Protein AF-A0A661TID9-F1 (afdb_monomer_lite)

Secondary structure (DSSP, 8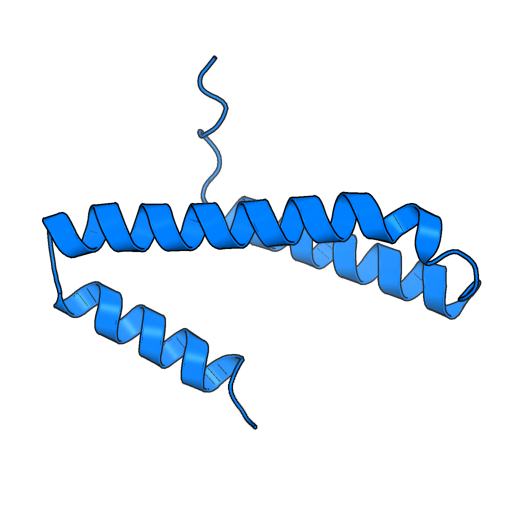-state):
-----S-HHHHHHHHHHHHHHHHHHHHH-GGGTHHHHHHHHHHHHHHHHHHHHHHHHHHTT-HHHHHHHHHHHHHHH---

Structure (mmCIF, N/CA/C/O backbone):
data_AF-A0A661TID9-F1
#
_entry.id   AF-A0A661TID9-F1
#
loop_
_atom_site.group_PDB
_atom_site.id
_atom_site.type_symbol
_atom_site.label_atom_id
_atom_site.label_alt_id
_atom_site.label_comp_id
_atom_site.label_asym_id
_atom_site.label_entity_id
_atom_site.label_seq_id
_atom_site.pdbx_PDB_ins_code
_atom_site.Cartn_x
_atom_site.Cartn_y
_atom_site.Cartn_z
_atom_site.occupancy
_atom_site.B_iso_or_equiv
_atom_site.auth_seq_id
_atom_site.auth_comp_id
_atom_site.auth_asym_id
_atom_site.auth_atom_id
_atom_site.pdbx_PDB_model_num
ATOM 1 N N . MET A 1 1 ? -10.249 7.584 -21.419 1.00 31.45 1 MET A N 1
ATOM 2 C CA . MET A 1 1 ? -9.922 8.391 -20.225 1.00 31.45 1 MET A CA 1
ATOM 3 C C . MET A 1 1 ? -8.529 7.994 -19.779 1.00 31.45 1 MET A C 1
ATOM 5 O O . MET A 1 1 ? -8.355 6.876 -19.319 1.00 31.45 1 MET A O 1
ATOM 9 N N . ASP A 1 2 ? -7.545 8.868 -19.978 1.00 38.31 2 ASP A N 1
ATOM 10 C CA . ASP A 1 2 ? -6.178 8.665 -19.488 1.00 38.31 2 ASP A CA 1
ATOM 11 C C . ASP A 1 2 ? -6.123 8.947 -17.984 1.00 38.31 2 ASP A C 1
ATOM 13 O O . ASP A 1 2 ? -6.082 10.101 -17.561 1.00 38.31 2 ASP A O 1
ATOM 17 N N . ILE A 1 3 ? -6.154 7.889 -17.173 1.00 46.06 3 ILE A N 1
ATOM 18 C CA . ILE A 1 3 ? -6.094 7.986 -15.703 1.00 46.06 3 ILE A CA 1
ATOM 19 C C . ILE A 1 3 ? -4.630 8.087 -15.211 1.00 46.06 3 ILE A C 1
ATOM 21 O O . ILE A 1 3 ? -4.365 8.501 -14.086 1.00 46.06 3 ILE A O 1
ATOM 25 N N . PHE A 1 4 ? -3.641 7.822 -16.070 1.00 46.69 4 PHE A N 1
ATOM 26 C CA . PHE A 1 4 ? -2.238 7.652 -15.672 1.00 46.69 4 PHE A CA 1
ATOM 27 C C . PHE A 1 4 ? -1.339 8.868 -15.958 1.00 46.69 4 PHE A C 1
ATOM 29 O O . PHE A 1 4 ? -0.304 8.756 -16.611 1.00 46.69 4 PHE A O 1
ATOM 36 N N . LYS A 1 5 ? -1.696 10.045 -15.425 1.00 43.44 5 LYS A N 1
ATOM 37 C CA . LYS A 1 5 ? -0.804 11.230 -15.376 1.00 43.44 5 LYS A CA 1
ATOM 38 C C . LYS A 1 5 ? -0.231 11.518 -13.978 1.00 43.44 5 LYS A C 1
ATOM 40 O O . LYS A 1 5 ? 0.183 12.639 -13.694 1.00 43.44 5 LYS A O 1
ATOM 45 N N . GLY A 1 6 ? -0.186 10.520 -13.096 1.00 54.34 6 GLY A N 1
ATOM 46 C CA . GLY A 1 6 ? 0.502 10.602 -11.804 1.00 54.34 6 GLY A CA 1
ATOM 47 C C . GLY A 1 6 ? 1.859 9.903 -11.854 1.00 54.34 6 GLY A C 1
ATOM 48 O O . GLY A 1 6 ? 1.944 8.745 -12.247 1.00 54.34 6 GLY A O 1
ATOM 49 N N . ASN A 1 7 ? 2.933 10.584 -11.443 1.00 65.81 7 ASN A N 1
ATOM 50 C CA . ASN A 1 7 ? 4.231 9.951 -11.192 1.00 65.81 7 ASN A CA 1
ATOM 51 C C . ASN A 1 7 ? 4.024 8.783 -10.202 1.00 65.81 7 ASN A C 1
ATOM 53 O O . ASN A 1 7 ? 3.490 9.019 -9.121 1.00 65.81 7 ASN A O 1
ATOM 57 N N . LEU A 1 8 ? 4.451 7.556 -10.526 1.00 65.25 8 LEU A N 1
ATOM 58 C CA . LEU A 1 8 ? 4.350 6.360 -9.668 1.00 65.25 8 LEU A CA 1
ATOM 59 C C . LEU A 1 8 ? 4.743 6.634 -8.204 1.00 65.25 8 LEU A C 1
ATOM 61 O O . LEU A 1 8 ? 4.112 6.142 -7.271 1.00 65.25 8 LEU A O 1
ATOM 65 N N . PHE A 1 9 ? 5.754 7.480 -7.989 1.00 67.06 9 PHE A N 1
ATOM 66 C CA . PHE A 1 9 ? 6.183 7.893 -6.653 1.00 67.06 9 PHE A CA 1
ATOM 67 C C . PHE A 1 9 ? 5.097 8.640 -5.867 1.00 67.06 9 PHE A C 1
ATOM 69 O O . PHE A 1 9 ? 4.984 8.457 -4.656 1.00 67.06 9 PHE A O 1
ATOM 76 N N . SER A 1 10 ? 4.287 9.459 -6.537 1.00 73.00 10 SER A N 1
ATOM 77 C CA . SER A 1 10 ? 3.169 10.172 -5.913 1.00 73.00 10 SER A CA 1
ATOM 78 C C . SER A 1 10 ? 2.040 9.225 -5.491 1.00 73.00 10 SER A C 1
ATOM 80 O O . SER A 1 10 ? 1.475 9.409 -4.414 1.00 73.00 10 SER A O 1
ATOM 82 N N . GLU A 1 11 ? 1.788 8.160 -6.257 1.00 73.19 11 GLU A N 1
ATOM 83 C CA . GLU A 1 11 ? 0.823 7.116 -5.887 1.00 73.19 11 GLU 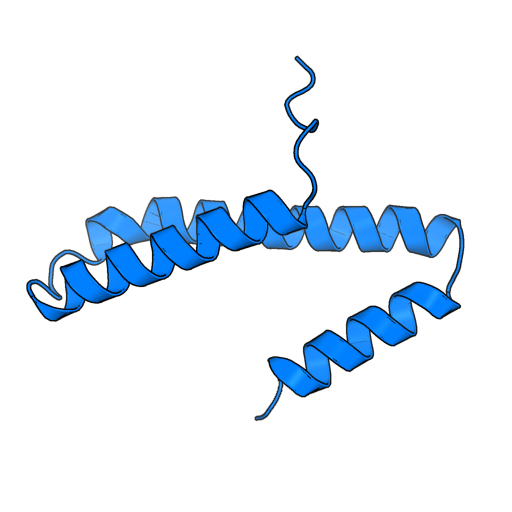A CA 1
ATOM 84 C C . GLU A 1 11 ? 1.332 6.271 -4.711 1.00 73.19 11 GLU A C 1
ATOM 86 O O . GLU A 1 11 ? 0.613 6.065 -3.735 1.00 73.19 11 GLU A O 1
ATOM 91 N N . ILE A 1 12 ? 2.621 5.908 -4.699 1.00 72.88 12 ILE A N 1
ATOM 92 C CA . ILE A 1 12 ? 3.251 5.208 -3.562 1.00 72.88 12 ILE A CA 1
ATOM 93 C C . ILE A 1 12 ? 3.105 6.000 -2.252 1.00 72.88 12 ILE A C 1
ATOM 95 O O . ILE A 1 12 ? 2.849 5.416 -1.195 1.00 72.88 12 ILE A O 1
ATOM 99 N N . VAL A 1 13 ? 3.255 7.328 -2.295 1.00 80.25 13 VAL A N 1
ATOM 100 C CA . VAL A 1 13 ? 3.070 8.186 -1.111 1.00 80.25 13 VAL A CA 1
ATOM 101 C C . VAL A 1 13 ? 1.622 8.155 -0.620 1.00 80.25 13 VAL A C 1
ATOM 103 O O . VAL A 1 13 ? 1.402 8.093 0.593 1.00 80.25 13 VAL A O 1
ATOM 106 N N . LYS A 1 14 ? 0.639 8.159 -1.528 1.00 82.44 14 LYS A N 1
ATOM 107 C CA . LYS A 1 14 ? -0.781 8.047 -1.164 1.00 82.44 14 LYS A CA 1
ATOM 108 C C . LYS A 1 14 ? -1.080 6.702 -0.506 1.00 82.44 14 LYS A C 1
ATOM 110 O O . LYS A 1 14 ? -1.698 6.688 0.556 1.00 82.44 14 LYS A O 1
ATOM 115 N N . TYR A 1 15 ? -0.578 5.597 -1.062 1.00 79.69 15 TYR A N 1
ATOM 116 C CA . TYR A 1 15 ? -0.777 4.269 -0.474 1.00 79.69 15 TYR A CA 1
ATOM 117 C C . TYR A 1 15 ? -0.129 4.134 0.903 1.00 79.69 15 TYR A C 1
ATOM 119 O O . TYR A 1 15 ? -0.737 3.570 1.809 1.00 79.69 15 TYR A O 1
ATOM 127 N N . LYS A 1 16 ? 1.070 4.701 1.099 1.00 82.88 16 LYS A N 1
ATOM 128 C CA . LYS A 1 16 ? 1.710 4.732 2.422 1.00 82.88 16 LYS A CA 1
ATOM 129 C C . LYS A 1 16 ? 0.868 5.470 3.456 1.00 82.88 16 LYS A C 1
ATOM 131 O O . LYS A 1 16 ? 0.630 4.925 4.527 1.00 82.88 16 LYS A O 1
ATOM 136 N N . ARG A 1 17 ? 0.390 6.674 3.122 1.00 87.06 17 ARG A N 1
ATOM 137 C CA . ARG A 1 17 ? -0.479 7.453 4.020 1.00 87.06 17 ARG A CA 1
ATOM 138 C C . ARG A 1 17 ? -1.748 6.685 4.367 1.00 87.06 17 ARG A C 1
ATOM 140 O O . ARG A 1 17 ? -2.106 6.593 5.533 1.00 87.06 17 ARG A O 1
ATOM 147 N N . TRP A 1 18 ? -2.375 6.079 3.365 1.00 86.81 18 TRP A N 1
ATOM 148 C CA . TRP A 1 18 ? -3.571 5.277 3.575 1.00 86.81 18 TRP A CA 1
ATOM 149 C C . TRP A 1 18 ? -3.314 4.063 4.485 1.00 86.81 18 TRP A C 1
ATOM 151 O O . TRP A 1 18 ? -4.094 3.810 5.399 1.00 86.81 18 TRP A O 1
ATOM 161 N N . GLY A 1 19 ? -2.190 3.362 4.309 1.00 86.69 19 GLY A N 1
ATOM 162 C CA . GLY A 1 19 ? -1.779 2.274 5.201 1.00 86.69 19 GLY A CA 1
ATOM 163 C C . GLY A 1 19 ? -1.546 2.732 6.645 1.00 86.69 19 GLY A C 1
ATOM 164 O O . GLY A 1 19 ? -1.969 2.049 7.580 1.00 86.69 19 GLY A O 1
ATOM 165 N N . ASP A 1 20 ? -0.936 3.904 6.841 1.00 89.94 20 ASP A N 1
ATOM 166 C CA . ASP A 1 20 ? -0.755 4.496 8.172 1.00 89.94 20 ASP A CA 1
ATOM 167 C C . ASP A 1 20 ? -2.102 4.833 8.834 1.00 89.94 20 ASP A C 1
ATOM 169 O O . ASP A 1 20 ? -2.278 4.614 10.036 1.00 89.94 20 ASP A O 1
ATOM 173 N N . ASP A 1 21 ? -3.072 5.319 8.059 1.00 88.25 21 ASP A N 1
ATOM 174 C CA . ASP A 1 21 ? -4.413 5.649 8.549 1.00 88.25 21 ASP A CA 1
ATOM 175 C C . ASP A 1 21 ? -5.224 4.396 8.911 1.00 88.25 21 ASP A C 1
ATOM 177 O O . ASP A 1 21 ? -5.863 4.360 9.969 1.00 88.25 21 ASP A O 1
ATOM 181 N N . ILE A 1 22 ? -5.136 3.331 8.104 1.00 88.00 22 ILE A N 1
ATOM 182 C CA . ILE A 1 22 ? -5.703 2.019 8.451 1.00 88.00 22 ILE A CA 1
ATOM 183 C C . ILE A 1 22 ? -5.084 1.520 9.754 1.00 88.00 22 ILE A C 1
ATOM 185 O O . ILE A 1 22 ? -5.804 1.149 10.678 1.00 88.00 22 ILE A O 1
ATOM 189 N N . LYS A 1 23 ? -3.752 1.563 9.869 1.00 89.19 23 LYS A N 1
ATOM 190 C CA . LYS A 1 23 ? -3.041 1.082 11.057 1.00 89.19 23 LYS A CA 1
ATOM 191 C C . LYS A 1 23 ? -3.459 1.836 12.319 1.00 89.19 23 LYS A C 1
ATOM 193 O O . LYS A 1 23 ? -3.698 1.208 13.346 1.00 89.19 23 LYS A O 1
ATOM 198 N N . LYS A 1 24 ? -3.598 3.165 12.251 1.00 92.00 24 LYS A N 1
ATOM 199 C CA . LYS A 1 24 ? -4.110 3.981 13.369 1.00 92.00 24 LYS A CA 1
ATOM 200 C C . LYS A 1 24 ? -5.548 3.623 13.738 1.00 92.00 24 LYS A C 1
ATO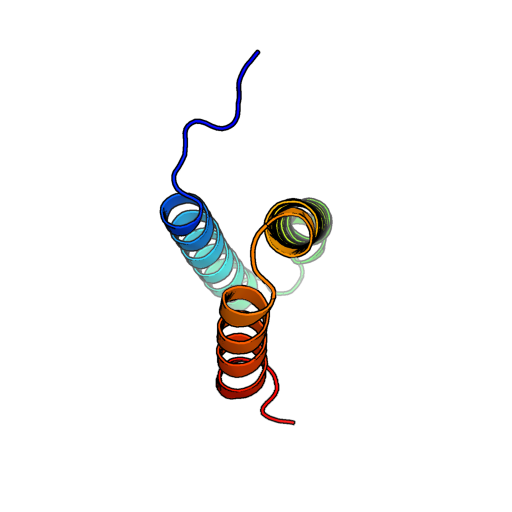M 202 O O . LYS A 1 24 ? -5.889 3.634 14.919 1.00 92.00 24 LYS A O 1
ATOM 207 N N . THR A 1 25 ? -6.381 3.331 12.744 1.00 88.50 25 THR A N 1
ATOM 208 C CA . THR A 1 25 ? -7.793 2.994 12.955 1.00 88.50 25 THR A CA 1
ATOM 209 C C . THR A 1 25 ? -7.938 1.617 13.597 1.00 88.50 25 THR A C 1
ATOM 211 O O . THR A 1 25 ? -8.610 1.489 14.618 1.00 88.50 25 THR A O 1
ATOM 214 N N . LEU A 1 26 ? -7.229 0.615 13.072 1.00 90.44 26 LEU A N 1
ATOM 215 C CA . LEU A 1 26 ? -7.227 -0.754 13.591 1.00 90.44 26 LEU A CA 1
ATOM 216 C C . LEU A 1 26 ? -6.531 -0.883 14.944 1.00 90.44 26 LEU A C 1
ATOM 218 O O . LEU A 1 26 ? -6.904 -1.740 15.732 1.00 90.44 26 LEU A O 1
ATOM 222 N N . PHE A 1 27 ? -5.567 -0.011 15.255 1.00 92.19 27 PHE A N 1
ATOM 223 C CA . PHE A 1 27 ? -4.990 0.051 16.599 1.00 92.19 27 PHE A CA 1
ATOM 224 C C . PHE A 1 27 ? -6.052 0.358 17.665 1.00 92.19 27 PHE A C 1
ATOM 226 O O . PHE A 1 27 ? -5.951 -0.123 18.788 1.00 92.19 27 PHE A O 1
ATOM 233 N N . LYS A 1 28 ? -7.071 1.153 17.314 1.00 92.12 28 LYS A N 1
ATOM 234 C CA . LYS A 1 28 ? -8.187 1.487 18.209 1.00 92.12 28 LYS A CA 1
ATOM 235 C C . LYS A 1 28 ? -9.362 0.513 18.088 1.00 92.12 28 LYS A C 1
ATOM 237 O O . LYS A 1 28 ? -10.045 0.303 19.079 1.00 92.12 28 LYS A O 1
ATOM 242 N N . ASN A 1 29 ? -9.598 -0.047 16.899 1.00 91.69 29 ASN A N 1
ATOM 243 C CA . ASN A 1 29 ? -10.730 -0.933 16.596 1.00 91.69 29 ASN A CA 1
ATOM 244 C C . ASN A 1 29 ? -10.283 -2.084 15.668 1.00 91.69 29 ASN A C 1
ATOM 246 O O . ASN A 1 29 ? -10.454 -1.995 14.446 1.00 91.69 29 ASN A O 1
ATOM 250 N N . PRO A 1 30 ? -9.638 -3.134 16.205 1.00 89.62 30 PRO A N 1
ATOM 251 C CA . PRO A 1 30 ? -9.033 -4.199 15.397 1.00 89.62 30 PRO A CA 1
ATOM 252 C C . PRO A 1 30 ? -10.058 -5.068 14.650 1.00 89.62 30 PRO A C 1
ATOM 254 O O . PRO A 1 30 ? -9.744 -5.630 13.605 1.00 89.62 30 PRO A O 1
ATOM 257 N N . ASP A 1 31 ? -11.291 -5.129 15.145 1.00 93.31 31 ASP A N 1
ATOM 258 C CA . ASP A 1 31 ? -12.449 -5.815 14.562 1.00 93.31 31 ASP A CA 1
ATOM 259 C C . ASP A 1 31 ? -12.939 -5.192 13.242 1.00 93.31 31 ASP A C 1
ATOM 261 O O . ASP A 1 31 ? -13.717 -5.794 12.510 1.00 93.31 31 ASP A O 1
ATOM 265 N N . GLN A 1 32 ? -12.466 -3.994 12.894 1.00 91.75 32 GLN A N 1
ATOM 266 C CA . GLN A 1 32 ? -12.880 -3.297 11.676 1.00 91.75 32 GLN A CA 1
ATOM 267 C C . GLN A 1 32 ? -12.058 -3.668 10.435 1.00 91.75 32 GLN A C 1
ATOM 269 O O . GLN A 1 32 ? -12.229 -3.027 9.396 1.00 91.75 32 GLN A O 1
ATOM 274 N N . TRP A 1 33 ? -11.180 -4.675 10.516 1.00 87.94 33 TRP A N 1
ATOM 275 C CA . TRP A 1 33 ? -10.325 -5.098 9.400 1.00 87.94 33 TRP A CA 1
ATOM 276 C C . TRP A 1 33 ? -11.109 -5.371 8.114 1.00 87.94 33 TRP A C 1
ATOM 278 O O . TRP A 1 33 ? -10.722 -4.889 7.046 1.00 87.94 33 TRP A O 1
ATOM 288 N N . ASP A 1 34 ? -12.254 -6.036 8.231 1.00 91.06 34 ASP A N 1
ATOM 289 C CA . ASP A 1 34 ? -13.092 -6.432 7.097 1.00 91.06 34 ASP A CA 1
ATOM 290 C C . ASP A 1 34 ? -13.526 -5.229 6.240 1.00 91.06 34 ASP A C 1
ATOM 292 O O . ASP A 1 34 ? -13.660 -5.336 5.021 1.00 91.06 34 ASP A O 1
ATOM 296 N N . LYS A 1 35 ? -13.654 -4.038 6.847 1.00 89.31 35 LYS A N 1
ATOM 297 C CA . LYS A 1 35 ? -13.998 -2.790 6.139 1.00 89.31 35 LYS A CA 1
ATOM 298 C C . LYS A 1 35 ? -12.879 -2.294 5.220 1.00 89.31 35 LYS A C 1
ATOM 300 O O . LYS A 1 35 ? -13.141 -1.539 4.285 1.00 89.31 35 LYS A O 1
ATOM 305 N N . PHE A 1 36 ? -11.635 -2.678 5.496 1.00 87.50 36 PHE A N 1
ATOM 306 C CA . PHE A 1 36 ? -10.451 -2.244 4.754 1.00 87.50 36 PHE A CA 1
ATOM 307 C C . PHE A 1 36 ? -9.914 -3.325 3.817 1.00 87.50 36 PHE A C 1
ATOM 309 O O . PHE A 1 36 ? -9.229 -2.990 2.851 1.00 87.50 36 PHE A O 1
ATOM 316 N N . GLN A 1 37 ? -10.249 -4.594 4.065 1.00 85.62 37 GLN A N 1
ATOM 317 C CA . GLN A 1 37 ? -9.688 -5.746 3.364 1.00 85.62 37 GLN A CA 1
ATOM 318 C C . GLN A 1 37 ? -9.864 -5.677 1.840 1.00 85.62 37 GLN A C 1
ATOM 320 O O . GLN A 1 37 ? -8.884 -5.838 1.117 1.00 85.62 37 GLN A O 1
ATOM 325 N N . SER A 1 38 ? -11.076 -5.393 1.342 1.00 85.62 38 SER A N 1
ATOM 326 C CA . SER A 1 38 ? -11.332 -5.319 -0.110 1.00 85.62 38 SER A CA 1
ATOM 327 C C . SER A 1 38 ? -10.449 -4.267 -0.774 1.00 85.62 38 SER A C 1
ATOM 329 O O . SER A 1 38 ? -9.669 -4.573 -1.669 1.00 85.62 38 SER A O 1
ATOM 331 N N . ARG A 1 39 ? -10.491 -3.035 -0.254 1.00 81.56 39 ARG A N 1
ATOM 332 C CA . ARG A 1 39 ? -9.706 -1.921 -0.791 1.00 81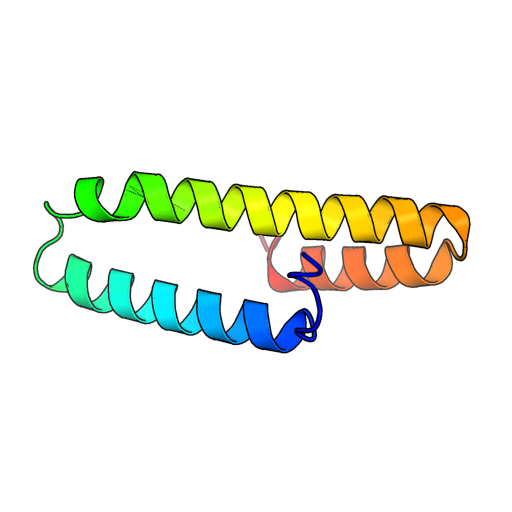.56 39 ARG A CA 1
ATOM 333 C C . ARG A 1 39 ? -8.203 -2.171 -0.674 1.00 81.56 39 ARG A C 1
ATOM 335 O O . ARG A 1 39 ? -7.437 -1.705 -1.509 1.00 81.56 39 ARG A O 1
ATOM 342 N N . PHE A 1 40 ? -7.769 -2.894 0.356 1.00 82.81 40 PHE A N 1
ATOM 343 C CA . PHE A 1 40 ? -6.362 -3.237 0.553 1.00 82.81 40 PHE A CA 1
ATOM 344 C C . PHE A 1 40 ? -5.880 -4.212 -0.513 1.00 82.81 40 PHE A C 1
ATOM 346 O O . PHE A 1 40 ? -4.819 -4.000 -1.101 1.00 82.81 40 PHE A O 1
ATOM 353 N N . ASN A 1 41 ? -6.692 -5.222 -0.814 1.00 82.88 41 ASN A N 1
ATOM 354 C CA . ASN A 1 41 ? -6.412 -6.172 -1.880 1.00 82.88 41 ASN A CA 1
ATOM 355 C C . ASN A 1 41 ? -6.401 -5.495 -3.256 1.00 82.88 41 ASN A C 1
ATOM 357 O O . ASN A 1 41 ? -5.487 -5.750 -4.037 1.00 82.88 41 ASN A O 1
ATOM 361 N N . ASP A 1 42 ? -7.343 -4.586 -3.521 1.00 83.81 42 ASP A N 1
ATOM 362 C CA . ASP A 1 42 ? -7.391 -3.832 -4.780 1.00 83.81 42 ASP A CA 1
ATOM 363 C C . ASP A 1 42 ? -6.118 -3.000 -4.983 1.00 83.81 42 ASP A C 1
ATOM 365 O O . ASP A 1 42 ? -5.494 -3.048 -6.043 1.00 83.81 42 ASP A O 1
ATOM 369 N N . VAL A 1 43 ? -5.678 -2.294 -3.936 1.00 80.19 43 VAL A N 1
ATOM 370 C CA . VAL A 1 43 ? -4.441 -1.500 -3.957 1.00 80.19 43 VAL A CA 1
ATOM 371 C C . VAL A 1 43 ? -3.210 -2.382 -4.173 1.0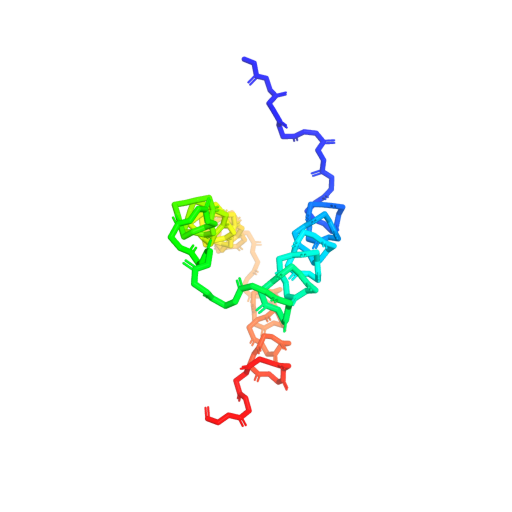0 80.19 43 VAL A C 1
ATOM 373 O O . VAL A 1 43 ? -2.325 -2.026 -4.951 1.00 80.19 43 VAL A O 1
ATOM 376 N N . LEU A 1 44 ? -3.132 -3.539 -3.511 1.00 80.50 44 LEU A N 1
ATOM 377 C CA . LEU A 1 44 ? -2.030 -4.479 -3.725 1.00 80.50 44 LE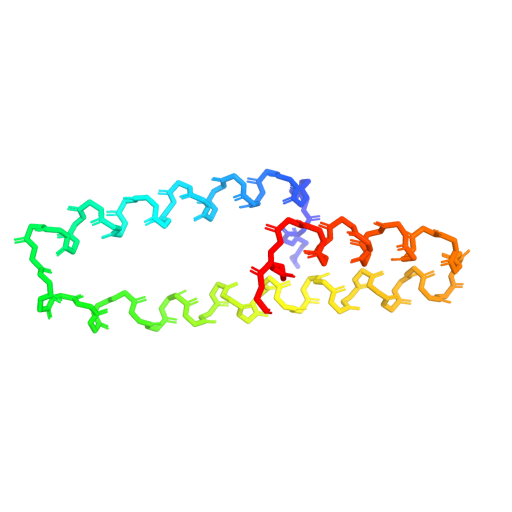U A CA 1
ATOM 378 C C . LEU A 1 44 ? -2.000 -5.007 -5.160 1.00 80.50 44 LEU A C 1
ATOM 380 O O . LEU A 1 44 ? -0.926 -5.077 -5.760 1.00 80.50 44 LEU A O 1
ATOM 384 N N . MET A 1 45 ? -3.164 -5.345 -5.714 1.00 81.44 45 MET A N 1
ATOM 385 C CA . MET A 1 45 ? -3.290 -5.813 -7.089 1.00 81.44 45 MET A CA 1
ATOM 386 C C . MET A 1 45 ? -2.882 -4.723 -8.086 1.00 81.44 45 MET A C 1
ATOM 388 O O . MET A 1 45 ? -2.137 -4.998 -9.024 1.00 81.44 45 MET A O 1
ATOM 392 N N . GLU A 1 46 ? -3.281 -3.474 -7.852 1.00 80.94 46 GLU A N 1
ATOM 393 C CA . GLU A 1 46 ? -2.887 -2.333 -8.680 1.00 80.94 46 GLU A CA 1
ATOM 394 C C . GLU A 1 46 ? -1.371 -2.090 -8.645 1.00 80.94 46 GLU A C 1
ATOM 396 O O . GLU A 1 46 ? -0.740 -1.938 -9.692 1.00 80.94 46 GLU A O 1
ATOM 401 N N . ILE A 1 47 ? -0.754 -2.113 -7.458 1.00 76.25 47 ILE A N 1
ATOM 402 C CA . ILE A 1 47 ? 0.705 -1.998 -7.315 1.00 76.25 47 ILE A CA 1
ATOM 403 C C . ILE A 1 47 ? 1.405 -3.142 -8.056 1.00 76.25 47 ILE A C 1
ATOM 405 O O . ILE A 1 47 ? 2.376 -2.893 -8.771 1.00 76.25 47 ILE A O 1
ATOM 409 N N . SER A 1 48 ? 0.908 -4.374 -7.919 1.00 76.81 48 SER A N 1
ATOM 410 C CA . SER A 1 48 ? 1.457 -5.540 -8.617 1.00 76.81 48 SER A CA 1
ATOM 411 C C . SER A 1 48 ? 1.383 -5.370 -10.135 1.00 76.81 48 SER A C 1
ATOM 413 O O . SER A 1 48 ? 2.386 -5.556 -10.818 1.00 76.81 48 SER A O 1
ATOM 415 N N . ASN A 1 49 ? 0.235 -4.944 -10.664 1.00 80.38 49 ASN A N 1
ATOM 416 C CA . ASN A 1 49 ? 0.053 -4.704 -12.096 1.00 80.38 49 ASN A CA 1
ATOM 417 C C . ASN A 1 49 ? 0.948 -3.568 -12.602 1.00 80.38 49 ASN A C 1
ATOM 419 O O . ASN A 1 49 ? 1.530 -3.672 -13.676 1.00 80.38 49 ASN A O 1
ATOM 423 N N . ASN A 1 50 ? 1.112 -2.498 -11.822 1.00 77.56 50 ASN A N 1
ATOM 424 C CA . ASN A 1 50 ? 2.017 -1.405 -12.168 1.00 77.56 50 ASN A CA 1
ATOM 425 C C . ASN A 1 50 ? 3.480 -1.862 -12.216 1.00 77.56 50 ASN A C 1
ATOM 427 O O . ASN A 1 50 ? 4.215 -1.430 -13.102 1.00 77.56 50 ASN A O 1
ATOM 431 N N . ILE A 1 51 ? 3.900 -2.744 -11.302 1.00 75.31 51 ILE A N 1
ATOM 432 C CA . ILE A 1 51 ? 5.234 -3.354 -11.341 1.00 75.31 51 ILE A CA 1
ATOM 433 C C . ILE A 1 51 ? 5.370 -4.224 -12.589 1.00 75.31 51 ILE A C 1
ATOM 435 O O . ILE A 1 51 ? 6.300 -3.996 -13.349 1.00 75.31 51 ILE A O 1
ATOM 439 N N . LEU A 1 52 ? 4.434 -5.140 -12.850 1.00 77.06 52 LEU A N 1
ATOM 440 C CA . LEU A 1 52 ? 4.480 -6.015 -14.029 1.00 77.06 52 LEU A CA 1
ATOM 441 C C . LEU A 1 52 ? 4.516 -5.216 -15.338 1.00 77.06 52 LEU A C 1
ATOM 443 O O . LEU A 1 52 ? 5.346 -5.484 -16.195 1.00 77.06 52 LEU A O 1
ATOM 447 N N . ASN A 1 53 ? 3.700 -4.168 -15.458 1.00 77.31 53 ASN A N 1
ATOM 448 C CA . ASN A 1 53 ? 3.695 -3.285 -16.626 1.00 77.31 53 ASN A CA 1
ATOM 449 C C . ASN A 1 53 ? 5.017 -2.521 -16.796 1.00 77.31 53 ASN A C 1
ATOM 451 O O . ASN A 1 53 ? 5.429 -2.231 -17.920 1.00 77.31 53 ASN A O 1
ATOM 455 N N . LEU A 1 54 ? 5.673 -2.145 -15.693 1.00 70.00 54 LEU A N 1
ATOM 456 C CA . LEU A 1 54 ? 7.014 -1.561 -15.739 1.00 70.00 54 LEU A CA 1
ATOM 457 C C . LEU A 1 54 ? 8.046 -2.604 -16.150 1.00 70.00 54 LEU A C 1
ATOM 459 O O . LEU A 1 54 ? 8.894 -2.291 -16.978 1.00 70.00 54 LEU A O 1
ATOM 463 N N . GLU A 1 55 ? 7.965 -3.820 -15.609 1.00 64.00 55 GLU A N 1
ATOM 464 C CA . GLU A 1 55 ? 8.836 -4.926 -15.990 1.00 64.00 55 GLU A CA 1
ATOM 465 C C . GLU A 1 55 ? 8.679 -5.234 -17.484 1.00 64.00 55 GLU A C 1
ATOM 467 O O . GLU A 1 55 ? 9.681 -5.211 -18.181 1.00 64.00 55 GLU A O 1
ATOM 472 N N . GLU A 1 56 ? 7.468 -5.396 -18.022 1.00 68.81 56 GLU A N 1
ATOM 473 C CA . GLU A 1 56 ? 7.234 -5.637 -19.457 1.00 68.81 56 GLU A CA 1
ATOM 474 C C . GLU A 1 56 ? 7.759 -4.500 -20.343 1.00 68.81 56 GLU A C 1
ATOM 476 O O . GLU A 1 56 ? 8.491 -4.742 -21.307 1.00 68.81 56 GLU A O 1
ATOM 481 N N . LYS A 1 57 ? 7.452 -3.241 -19.996 1.00 65.88 57 LYS A N 1
ATOM 482 C CA . LYS A 1 57 ? 7.957 -2.077 -20.743 1.00 65.88 57 LYS A CA 1
ATOM 483 C C . LYS A 1 57 ? 9.480 -1.996 -20.705 1.00 65.88 57 LYS A C 1
ATOM 485 O O . LYS A 1 57 ? 10.089 -1.638 -21.706 1.00 65.88 57 LYS A O 1
ATOM 490 N N . GLN A 1 58 ? 10.100 -2.340 -19.582 1.00 57.81 58 GLN A N 1
ATOM 491 C CA . GLN A 1 58 ? 11.542 -2.230 -19.391 1.00 57.81 58 GLN A CA 1
ATOM 492 C C . GLN A 1 58 ? 12.303 -3.463 -19.910 1.00 57.81 58 GLN A C 1
ATOM 494 O O . GLN A 1 58 ? 13.417 -3.308 -20.399 1.00 57.81 58 GLN A O 1
ATOM 499 N N . PHE A 1 59 ? 11.700 -4.656 -19.913 1.00 52.97 59 PHE A N 1
ATOM 500 C CA . PHE A 1 59 ? 12.224 -5.855 -20.582 1.00 52.97 59 PHE A CA 1
ATOM 501 C C . PHE A 1 59 ? 12.244 -5.683 -22.101 1.00 52.97 59 PHE A C 1
ATOM 503 O O . PHE A 1 59 ? 13.121 -6.232 -22.761 1.00 52.97 59 PHE A O 1
ATOM 510 N N . SER A 1 60 ? 11.337 -4.871 -22.653 1.00 57.09 60 SER A N 1
ATOM 511 C CA . SER A 1 60 ? 11.380 -4.506 -24.069 1.00 57.09 60 SER A CA 1
ATOM 512 C C . SER A 1 60 ? 12.492 -3.505 -24.427 1.00 57.09 60 SER A C 1
ATOM 514 O O . SER A 1 60 ? 12.745 -3.314 -25.615 1.00 57.09 60 SER A O 1
ATOM 516 N N . SER A 1 61 ? 13.170 -2.873 -23.449 1.00 56.19 61 SER A N 1
ATOM 517 C CA . SER A 1 61 ? 14.100 -1.772 -23.748 1.00 56.19 61 SER A CA 1
ATOM 518 C C . SER A 1 61 ? 15.420 -1.677 -22.967 1.00 56.19 61 SER A C 1
ATOM 520 O O . SER A 1 61 ? 16.289 -0.973 -23.464 1.00 56.19 61 SER A O 1
ATOM 522 N N . ASP A 1 62 ? 15.634 -2.294 -21.794 1.00 63.16 62 ASP A N 1
ATOM 523 C CA . ASP A 1 62 ? 16.954 -2.265 -21.117 1.00 63.16 62 ASP A CA 1
ATOM 524 C C . ASP A 1 62 ? 17.044 -3.187 -19.867 1.00 63.16 62 ASP A C 1
ATOM 526 O O . ASP A 1 62 ? 16.586 -2.832 -18.771 1.00 63.16 62 ASP A O 1
ATOM 530 N N . GLU A 1 63 ? 17.694 -4.355 -19.983 1.00 56.41 63 GLU A N 1
ATOM 531 C CA . GLU A 1 63 ? 17.883 -5.344 -18.892 1.00 56.41 63 GLU A CA 1
ATOM 532 C C . GLU A 1 63 ? 18.566 -4.765 -17.634 1.00 56.41 63 GLU A C 1
ATOM 534 O O . GLU A 1 63 ? 18.324 -5.196 -16.499 1.00 56.41 63 GLU A O 1
ATOM 539 N N . THR A 1 64 ? 19.414 -3.750 -17.807 1.00 59.78 64 THR A N 1
ATOM 540 C CA . THR A 1 64 ? 20.280 -3.212 -16.746 1.00 59.78 64 THR A CA 1
ATOM 541 C C . THR A 1 64 ? 19.495 -2.484 -15.646 1.00 59.78 64 THR A C 1
ATOM 543 O O . THR A 1 64 ? 19.878 -2.485 -14.468 1.00 59.78 64 THR A O 1
ATOM 546 N N . SER A 1 65 ? 18.376 -1.859 -16.012 1.00 59.31 65 SER A N 1
ATOM 547 C CA . SER A 1 65 ? 17.568 -1.036 -15.102 1.00 59.31 65 SER A CA 1
ATOM 548 C C . SER A 1 65 ? 16.667 -1.886 -14.199 1.00 59.31 65 SER A C 1
ATOM 550 O O . SER A 1 65 ? 16.558 -1.627 -12.994 1.00 59.31 65 SER A O 1
ATOM 552 N N . LEU A 1 66 ? 16.127 -2.972 -14.755 1.00 62.09 66 LEU A N 1
ATOM 553 C CA . LEU A 1 66 ? 15.358 -4.006 -14.055 1.00 62.09 66 LEU A CA 1
ATOM 554 C C . LEU A 1 66 ? 16.175 -4.677 -12.945 1.00 62.09 66 LEU A C 1
ATOM 556 O O . LEU A 1 66 ? 15.709 -4.825 -11.812 1.00 62.09 66 LEU A O 1
ATOM 560 N N . TYR A 1 67 ? 17.439 -5.002 -13.231 1.00 64.19 67 TYR A N 1
ATOM 561 C CA . TYR A 1 67 ? 18.349 -5.593 -12.249 1.00 64.19 67 TYR A CA 1
ATOM 562 C C . TYR A 1 67 ? 18.526 -4.703 -11.005 1.00 64.19 67 TYR A C 1
ATOM 564 O O . TYR A 1 67 ? 18.534 -5.194 -9.872 1.00 64.19 67 TYR A O 1
ATOM 572 N N . ARG A 1 68 ? 18.611 -3.376 -11.184 1.00 64.19 68 ARG A N 1
ATOM 573 C CA . ARG A 1 68 ? 18.758 -2.417 -10.073 1.00 64.19 68 ARG A CA 1
ATOM 574 C C . ARG A 1 68 ? 17.486 -2.303 -9.233 1.00 64.19 68 ARG A C 1
ATOM 576 O O . ARG A 1 68 ? 17.580 -2.317 -8.004 1.00 64.19 68 ARG A O 1
ATOM 583 N N . LEU A 1 69 ? 16.316 -2.242 -9.869 1.00 64.38 69 LEU A N 1
ATOM 584 C CA . LEU A 1 69 ? 15.013 -2.216 -9.193 1.00 64.38 69 LEU A CA 1
ATOM 585 C C . LEU A 1 69 ? 14.785 -3.484 -8.363 1.00 64.38 69 LEU A C 1
ATOM 587 O O . LEU A 1 69 ? 14.470 -3.393 -7.173 1.00 64.38 69 LEU A O 1
ATOM 591 N N . LYS A 1 70 ? 15.075 -4.653 -8.942 1.00 69.50 70 LYS A N 1
ATOM 592 C CA . LYS A 1 70 ? 15.002 -5.949 -8.256 1.00 69.50 70 LYS A CA 1
ATOM 593 C C . LYS A 1 70 ? 15.934 -6.007 -7.043 1.00 69.50 70 LYS A C 1
ATOM 595 O O . LYS A 1 70 ? 15.515 -6.441 -5.969 1.00 69.50 70 LYS A O 1
ATOM 600 N N . LYS A 1 71 ? 17.162 -5.485 -7.161 1.00 72.12 71 LYS A N 1
ATOM 601 C CA . LYS A 1 71 ? 18.113 -5.394 -6.036 1.00 72.12 71 LYS A CA 1
ATOM 602 C C . LYS A 1 71 ? 17.618 -4.479 -4.915 1.00 72.12 71 LYS A C 1
ATOM 604 O O . LYS A 1 71 ? 17.786 -4.808 -3.742 1.00 72.12 71 LYS A O 1
ATOM 609 N N . ILE A 1 72 ? 17.016 -3.335 -5.252 1.00 69.25 72 ILE A N 1
ATOM 610 C CA . ILE A 1 72 ? 16.451 -2.407 -4.260 1.00 69.25 72 ILE A CA 1
ATOM 611 C C . ILE A 1 72 ? 15.275 -3.063 -3.540 1.00 69.25 72 ILE A C 1
ATOM 613 O O . ILE A 1 72 ? 15.201 -2.982 -2.312 1.00 69.25 72 ILE A O 1
ATOM 617 N N . PHE A 1 73 ? 14.396 -3.741 -4.282 1.00 71.06 73 PHE A N 1
ATOM 618 C CA . PHE A 1 73 ? 13.253 -4.437 -3.711 1.00 71.06 73 PHE A CA 1
ATOM 619 C C . PHE A 1 73 ? 13.695 -5.552 -2.755 1.00 71.06 73 PHE A C 1
ATOM 621 O O . PHE A 1 73 ? 13.290 -5.563 -1.594 1.00 71.06 73 PHE A O 1
ATOM 628 N N . GLN A 1 74 ? 14.611 -6.421 -3.195 1.00 70.00 74 GLN A N 1
ATOM 629 C CA . GLN A 1 74 ? 15.180 -7.480 -2.357 1.00 70.00 74 GLN A CA 1
ATOM 630 C C . GLN A 1 74 ? 15.839 -6.913 -1.093 1.00 70.00 74 GLN A C 1
ATOM 632 O O . GLN A 1 74 ? 15.557 -7.367 0.010 1.00 70.00 74 GLN A O 1
ATOM 637 N N . LYS A 1 75 ? 16.659 -5.865 -1.226 1.00 66.06 75 LYS A N 1
ATOM 638 C CA . LYS A 1 75 ? 17.386 -5.279 -0.091 1.00 66.06 75 LYS A CA 1
ATOM 639 C C . LYS A 1 75 ? 16.475 -4.583 0.927 1.00 66.06 75 LYS A C 1
ATOM 641 O O . LYS A 1 75 ? 16.812 -4.559 2.110 1.00 66.06 75 LYS A O 1
ATOM 646 N N . ARG A 1 76 ? 15.371 -3.967 0.485 1.00 63.66 76 ARG A N 1
ATOM 647 C CA . ARG A 1 76 ? 14.468 -3.196 1.363 1.00 63.66 76 ARG A CA 1
ATOM 648 C C . ARG A 1 76 ? 13.301 -3.998 1.920 1.00 63.66 76 ARG A C 1
ATOM 650 O O . ARG A 1 76 ? 12.889 -3.709 3.037 1.00 63.66 76 ARG A O 1
ATOM 657 N N . TYR A 1 77 ? 12.775 -4.955 1.163 1.00 61.91 77 TYR A N 1
ATOM 658 C CA . TYR A 1 77 ? 11.508 -5.617 1.490 1.00 61.91 77 TYR A CA 1
ATOM 659 C C . TYR A 1 77 ? 11.641 -7.126 1.687 1.00 61.91 77 TYR A C 1
ATOM 661 O O . TYR A 1 77 ? 10.770 -7.729 2.301 1.00 61.91 77 TYR A O 1
ATOM 669 N N . ARG A 1 78 ? 12.739 -7.738 1.228 1.00 52.66 78 ARG A N 1
ATOM 670 C CA . ARG A 1 78 ? 12.996 -9.179 1.350 1.00 52.66 78 ARG A CA 1
ATOM 671 C C . ARG A 1 78 ? 14.150 -9.427 2.317 1.00 52.66 78 ARG A C 1
ATOM 673 O O . ARG A 1 78 ? 15.195 -9.954 1.951 1.00 52.66 78 ARG A O 1
ATOM 680 N N . LYS A 1 79 ? 13.980 -8.950 3.549 1.00 48.38 79 LYS A N 1
ATOM 681 C CA . LYS A 1 79 ? 14.920 -9.194 4.646 1.00 48.38 79 LYS A CA 1
ATOM 682 C C . LYS A 1 79 ? 14.434 -10.316 5.565 1.00 48.38 79 LYS A C 1
ATOM 684 O O . LYS A 1 79 ? 14.597 -10.189 6.764 1.00 48.38 79 LYS A O 1
ATOM 689 N N . TYR A 1 80 ? 13.841 -11.359 4.985 1.00 46.62 80 TYR A N 1
ATOM 690 C CA . TYR A 1 80 ? 13.626 -12.699 5.535 1.00 46.62 80 TYR A CA 1
ATOM 691 C C . TYR A 1 80 ? 13.518 -13.667 4.355 1.00 46.62 80 TYR A C 1
ATOM 693 O O . TYR A 1 80 ? 12.909 -13.263 3.332 1.00 46.62 80 TYR A O 1
#

Sequence (80 aa):
MDIFKGNLFSEIVKYKRWGDDIKKTLFKNPDQWDKFQSRFNDVLMEISNNILNLEEKQFSSDETSLYRLKKIFQKRYRKY

Radius of gyration: 15.71 Å; chains: 1; bounding box: 34×24×42 Å

Foldseek 3Di:
DPPPPDDVVVVVVVVVVVVVVVVVVCVVPVVCVVVCVVVVVVSVVVVVVVVVVVVVVCVVPDPVVVVVVVVVCCVPPVPD

pLDDT: mean 73.0, std 14.64, range [31.45, 93.31]